Protein AF-A0AAJ0B0X6-F1 (afdb_monomer_lite)

Structure (mmCIF, N/CA/C/O backbone):
data_AF-A0AAJ0B0X6-F1
#
_entry.id   AF-A0AAJ0B0X6-F1
#
loop_
_atom_site.group_PDB
_atom_site.id
_atom_site.type_symbol
_atom_site.label_atom_id
_atom_site.label_alt_id
_atom_site.label_comp_id
_atom_site.label_asym_id
_atom_site.label_entity_id
_atom_site.label_seq_id
_atom_site.pdbx_PDB_ins_code
_atom_site.Cartn_x
_atom_site.Cartn_y
_atom_site.Cartn_z
_atom_site.occupancy
_atom_site.B_iso_or_equiv
_atom_site.auth_seq_id
_atom_site.auth_comp_id
_atom_site.auth_asym_id
_atom_site.auth_atom_id
_atom_site.pdbx_PDB_model_num
ATOM 1 N N . VAL A 1 1 ? -3.689 -2.335 -22.807 1.00 93.00 1 VAL A N 1
ATOM 2 C CA . VAL A 1 1 ? -4.087 -3.259 -21.703 1.00 93.00 1 VAL A CA 1
ATOM 3 C C . VAL A 1 1 ? -3.610 -2.682 -20.376 1.00 93.00 1 VAL A C 1
ATOM 5 O O . VAL A 1 1 ? -2.583 -2.017 -20.389 1.00 93.00 1 VAL A O 1
ATOM 8 N N . PHE A 1 2 ? -4.326 -2.894 -19.268 1.00 96.00 2 PHE A N 1
ATOM 9 C CA . PHE A 1 2 ? -3.869 -2.501 -17.926 1.00 96.00 2 PHE A CA 1
ATOM 10 C C . PHE A 1 2 ? -3.599 -3.742 -17.077 1.00 96.00 2 PHE A C 1
ATOM 12 O O . PHE A 1 2 ? -4.428 -4.650 -17.051 1.00 96.00 2 PHE A O 1
ATOM 19 N N . ILE A 1 3 ? -2.452 -3.772 -16.404 1.00 97.06 3 ILE A N 1
ATOM 20 C CA . ILE A 1 3 ? -2.044 -4.852 -15.503 1.00 97.06 3 ILE A CA 1
ATOM 21 C C . ILE A 1 3 ? -1.818 -4.246 -14.121 1.00 97.06 3 ILE A C 1
ATOM 23 O O . ILE A 1 3 ? -1.080 -3.271 -13.980 1.00 97.06 3 ILE A O 1
ATOM 27 N N . ILE A 1 4 ? -2.472 -4.820 -13.113 1.00 97.44 4 ILE A N 1
ATOM 28 C CA . ILE A 1 4 ? -2.339 -4.400 -11.718 1.00 97.44 4 ILE A CA 1
ATOM 29 C C . ILE A 1 4 ? -1.505 -5.447 -10.993 1.00 97.44 4 ILE A C 1
ATOM 31 O O . ILE A 1 4 ? -1.828 -6.634 -11.037 1.00 97.44 4 ILE A O 1
ATOM 35 N N . ILE A 1 5 ? -0.434 -5.001 -10.348 1.00 96.12 5 ILE A N 1
ATOM 36 C CA . ILE A 1 5 ? 0.425 -5.828 -9.507 1.00 96.12 5 ILE A CA 1
ATOM 37 C C . ILE A 1 5 ? 0.227 -5.345 -8.080 1.00 96.12 5 ILE A C 1
ATOM 39 O O . ILE A 1 5 ? 0.586 -4.214 -7.753 1.00 96.12 5 ILE A O 1
ATOM 43 N N . ASP A 1 6 ? -0.374 -6.197 -7.258 1.00 96.50 6 ASP A N 1
ATOM 44 C CA . ASP A 1 6 ? -0.588 -5.905 -5.847 1.00 96.50 6 ASP A CA 1
ATOM 45 C C . ASP A 1 6 ? 0.582 -6.413 -4.994 1.00 96.50 6 ASP A C 1
ATOM 47 O O . ASP A 1 6 ? 1.148 -7.467 -5.295 1.00 96.50 6 ASP A O 1
ATOM 51 N N . ALA A 1 7 ? 0.925 -5.666 -3.942 1.00 94.75 7 ALA A N 1
ATOM 52 C CA . ALA A 1 7 ? 1.900 -6.035 -2.914 1.00 94.75 7 ALA A CA 1
ATOM 53 C C . ALA A 1 7 ? 3.278 -6.466 -3.462 1.00 94.75 7 ALA A C 1
ATOM 55 O O . ALA A 1 7 ? 3.818 -7.512 -3.095 1.00 94.75 7 ALA A O 1
ATOM 56 N N . LEU A 1 8 ? 3.882 -5.656 -4.343 1.00 95.38 8 LEU A N 1
ATOM 57 C CA . LEU A 1 8 ? 5.193 -5.960 -4.935 1.00 95.38 8 LEU A CA 1
ATOM 58 C C . LEU A 1 8 ? 6.296 -6.162 -3.878 1.00 95.38 8 LEU A C 1
ATOM 60 O O . LEU A 1 8 ? 7.258 -6.893 -4.124 1.00 95.38 8 LEU A O 1
ATOM 64 N N . ASP A 1 9 ? 6.184 -5.534 -2.707 1.00 92.62 9 ASP A N 1
ATOM 65 C CA . ASP A 1 9 ? 7.132 -5.711 -1.610 1.00 92.62 9 ASP A CA 1
ATOM 66 C C . ASP A 1 9 ? 7.193 -7.138 -1.051 1.00 92.62 9 ASP A C 1
ATOM 68 O O . ASP A 1 9 ? 8.265 -7.531 -0.590 1.00 92.62 9 ASP A O 1
ATOM 72 N N . GLU A 1 10 ? 6.115 -7.920 -1.168 1.00 93.00 10 GLU A N 1
ATOM 73 C CA . GLU A 1 10 ? 6.051 -9.332 -0.753 1.00 93.00 10 GLU A CA 1
ATOM 74 C C . GLU A 1 10 ? 6.778 -10.268 -1.743 1.00 93.00 10 GLU A C 1
ATOM 76 O O . GLU A 1 10 ? 6.972 -11.457 -1.480 1.00 93.00 10 GLU A O 1
ATOM 81 N N . CYS A 1 11 ? 7.216 -9.747 -2.896 1.00 90.69 11 CYS A N 1
ATOM 82 C CA . CYS A 1 11 ? 8.086 -10.476 -3.810 1.00 90.69 11 CYS A CA 1
ATOM 83 C C . CYS A 1 11 ? 9.512 -10.526 -3.240 1.00 90.69 11 CYS A C 1
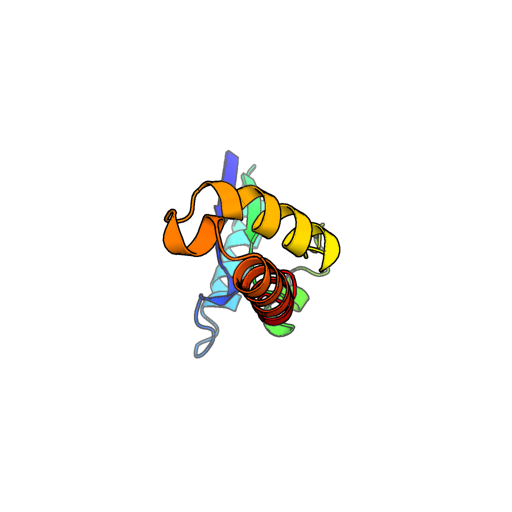ATOM 85 O O . CYS A 1 11 ? 10.179 -9.494 -3.114 1.00 90.69 11 CYS A O 1
ATOM 87 N N . ASP A 1 12 ? 9.977 -11.738 -2.921 1.00 84.62 12 ASP A N 1
ATOM 88 C CA . ASP A 1 12 ? 11.313 -11.970 -2.372 1.00 84.62 12 ASP A CA 1
ATOM 89 C C . ASP A 1 12 ? 12.411 -11.386 -3.280 1.00 84.62 12 ASP A C 1
ATOM 91 O O . ASP A 1 12 ? 12.346 -11.393 -4.512 1.00 84.62 12 ASP A O 1
ATOM 95 N N . ASP A 1 13 ? 13.460 -10.872 -2.650 1.00 85.06 13 ASP A N 1
ATOM 96 C CA . ASP A 1 13 ? 14.601 -10.264 -3.329 1.00 85.06 13 ASP A CA 1
ATOM 97 C C . ASP A 1 13 ? 15.927 -10.926 -2.934 1.00 85.06 13 ASP A C 1
ATOM 99 O O . ASP A 1 13 ? 16.984 -10.490 -3.393 1.00 85.06 13 ASP A O 1
ATOM 103 N N . SER A 1 14 ? 15.891 -12.020 -2.157 1.00 82.88 14 SER A N 1
ATOM 104 C CA . SER A 1 14 ? 17.075 -12.798 -1.755 1.00 82.88 14 SER A CA 1
ATOM 105 C C . SER A 1 14 ? 17.966 -13.182 -2.946 1.00 82.88 14 SER A C 1
ATOM 107 O O . SER A 1 14 ? 19.191 -13.132 -2.861 1.00 82.88 14 SER A O 1
ATOM 1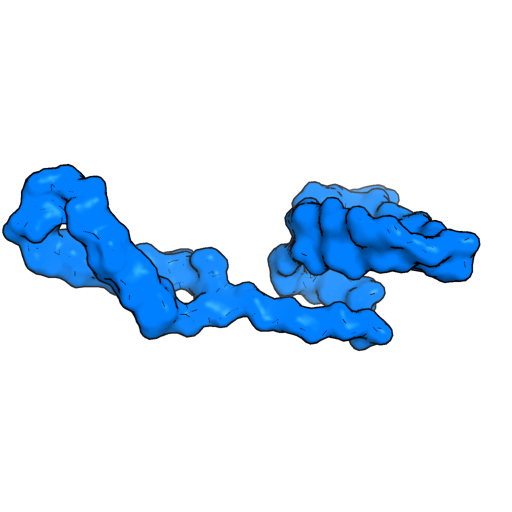09 N N . ASN A 1 15 ? 17.345 -13.471 -4.094 1.00 86.06 15 ASN A N 1
ATOM 110 C CA . ASN A 1 15 ? 18.002 -13.797 -5.360 1.00 86.06 15 ASN A CA 1
ATOM 111 C C . ASN A 1 15 ? 17.691 -12.784 -6.473 1.00 86.06 15 ASN A C 1
ATOM 113 O O . ASN A 1 15 ? 17.600 -13.152 -7.649 1.00 86.06 15 ASN A O 1
ATOM 117 N N . ARG A 1 16 ? 17.490 -11.507 -6.115 1.00 86.06 16 ARG A N 1
ATOM 118 C CA . ARG A 1 16 ? 17.110 -10.425 -7.045 1.00 86.06 16 ARG A CA 1
ATOM 119 C C . ARG A 1 16 ? 15.825 -10.718 -7.830 1.00 86.06 16 ARG A C 1
ATOM 121 O O . ARG A 1 16 ? 15.654 -10.218 -8.943 1.00 86.06 16 ARG A O 1
ATOM 128 N N . GLN A 1 17 ? 14.953 -11.592 -7.320 1.00 89.88 17 GLN A N 1
ATOM 129 C CA . GLN A 1 17 ? 13.787 -12.067 -8.067 1.00 89.88 17 GLN A CA 1
ATOM 130 C C . GLN A 1 17 ? 12.839 -10.912 -8.374 1.00 89.88 17 GLN A C 1
ATOM 132 O O . GLN A 1 17 ? 12.530 -10.705 -9.549 1.00 89.88 17 GLN A O 1
ATOM 137 N N . ARG A 1 18 ? 12.490 -10.108 -7.364 1.00 92.81 18 ARG A N 1
ATOM 138 C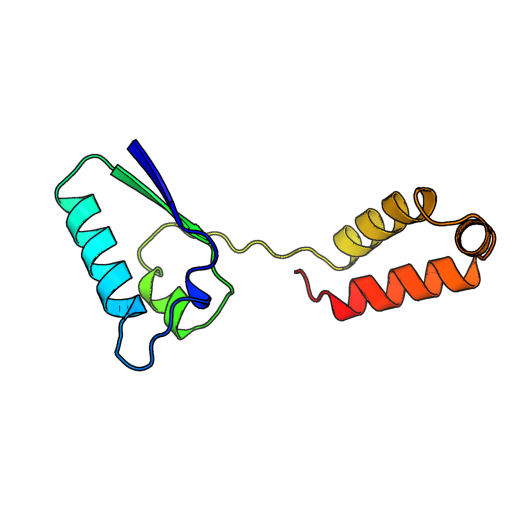 CA . ARG A 1 18 ? 11.717 -8.874 -7.539 1.00 92.81 18 ARG A CA 1
ATOM 139 C C . ARG A 1 18 ? 12.371 -7.913 -8.527 1.00 92.81 18 ARG A C 1
ATOM 141 O O . ARG A 1 18 ? 11.717 -7.458 -9.457 1.00 92.81 18 ARG A O 1
ATOM 148 N N . SER A 1 19 ? 13.672 -7.660 -8.385 1.00 91.44 19 SER A N 1
ATOM 149 C CA . SER A 1 19 ? 14.399 -6.745 -9.280 1.00 91.44 19 SER A CA 1
ATOM 150 C C . SER A 1 19 ? 14.358 -7.196 -10.752 1.00 91.44 19 SER A C 1
ATOM 152 O O . SER A 1 19 ? 14.171 -6.386 -11.658 1.00 91.44 19 SER A O 1
ATOM 154 N N . ARG A 1 20 ? 14.503 -8.504 -11.015 1.00 93.06 20 ARG A N 1
ATOM 155 C CA . ARG A 1 20 ? 14.348 -9.060 -12.370 1.00 93.06 20 ARG A CA 1
ATOM 156 C C . ARG A 1 20 ? 12.909 -8.945 -12.858 1.00 93.06 20 ARG A C 1
ATOM 158 O O . ARG A 1 20 ? 12.706 -8.587 -14.005 1.00 93.06 20 ARG A O 1
ATOM 165 N N . PHE A 1 21 ? 11.931 -9.224 -12.001 1.00 94.12 21 PHE A N 1
ATOM 166 C CA . PHE A 1 21 ? 10.520 -9.113 -12.358 1.00 94.12 21 PHE A CA 1
ATOM 167 C C . PHE A 1 21 ? 10.150 -7.684 -12.777 1.00 94.12 21 PHE A C 1
ATOM 169 O O . PHE A 1 21 ? 9.553 -7.499 -13.833 1.00 94.12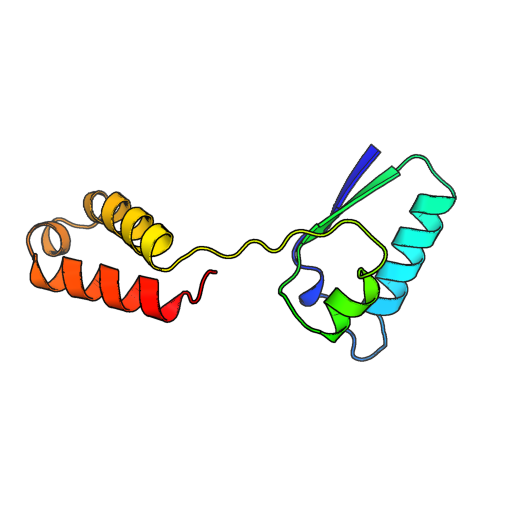 21 PHE A O 1
ATOM 176 N N . VAL A 1 22 ? 10.583 -6.674 -12.014 1.00 94.19 22 VAL A N 1
ATOM 177 C CA . VAL A 1 22 ? 10.395 -5.257 -12.369 1.00 94.19 22 VAL A CA 1
ATOM 178 C C . VAL A 1 22 ? 11.067 -4.933 -13.701 1.00 94.19 22 VAL A C 1
ATOM 180 O O . VAL A 1 22 ? 10.465 -4.270 -14.541 1.00 94.19 22 VAL A O 1
ATOM 183 N N . LYS A 1 23 ? 12.285 -5.432 -13.937 1.00 93.81 23 LYS A N 1
ATOM 184 C CA . LYS A 1 23 ? 12.970 -5.241 -15.219 1.00 93.81 23 LYS A CA 1
ATOM 185 C C . LYS A 1 23 ? 12.165 -5.818 -16.391 1.00 93.81 23 LYS A C 1
ATOM 187 O O . LYS A 1 23 ? 11.893 -5.091 -17.337 1.00 93.81 23 LYS A O 1
ATOM 192 N N . GLU A 1 24 ? 11.752 -7.083 -16.313 1.00 95.19 24 GLU A N 1
ATOM 193 C CA . GLU A 1 24 ? 10.966 -7.735 -17.373 1.00 95.19 24 GLU A CA 1
ATOM 194 C C . GLU A 1 24 ? 9.626 -7.021 -17.608 1.00 95.19 24 GLU A C 1
ATOM 196 O O . GLU A 1 24 ? 9.198 -6.851 -18.746 1.00 95.19 24 GLU A O 1
ATOM 201 N N . MET A 1 25 ? 8.981 -6.543 -16.539 1.00 95.31 25 MET A N 1
ATOM 202 C CA . MET A 1 25 ? 7.761 -5.738 -16.620 1.00 95.31 25 MET A CA 1
ATOM 203 C C . MET A 1 25 ? 7.982 -4.452 -17.433 1.00 95.31 25 MET A C 1
ATOM 205 O O . MET A 1 25 ? 7.189 -4.140 -18.322 1.00 95.31 25 MET A O 1
ATOM 209 N N . LEU A 1 26 ? 9.060 -3.715 -17.149 1.00 93.75 26 LEU A N 1
ATOM 210 C CA . LEU A 1 26 ? 9.396 -2.468 -17.842 1.00 93.75 26 LEU A CA 1
ATOM 211 C C . LEU A 1 26 ? 9.839 -2.707 -19.291 1.00 93.75 26 LEU A C 1
ATOM 213 O O . LEU A 1 26 ? 9.423 -1.967 -20.182 1.00 93.75 26 LEU A O 1
ATOM 217 N N . ASP A 1 27 ? 10.629 -3.752 -19.539 1.00 95.38 27 ASP A N 1
ATOM 218 C CA . ASP A 1 27 ? 11.044 -4.149 -20.889 1.00 95.38 27 ASP A CA 1
ATOM 219 C C . ASP A 1 27 ? 9.811 -4.525 -21.734 1.00 95.38 27 ASP A C 1
ATOM 221 O O . ASP A 1 27 ? 9.680 -4.106 -22.888 1.00 95.38 27 ASP A O 1
ATOM 225 N N . TYR A 1 28 ? 8.846 -5.233 -21.139 1.00 95.81 28 TYR A N 1
ATOM 226 C CA . TYR A 1 28 ? 7.575 -5.553 -21.783 1.00 95.81 28 TYR A CA 1
ATOM 227 C C . TYR A 1 28 ? 6.716 -4.306 -22.040 1.00 95.81 28 TYR A C 1
ATOM 229 O O . TYR A 1 28 ? 6.130 -4.182 -23.115 1.00 95.81 28 TYR A O 1
ATOM 237 N N . GLN A 1 29 ? 6.682 -3.348 -21.105 1.00 94.69 29 GLN A N 1
ATOM 238 C CA . GLN A 1 29 ? 6.012 -2.058 -21.310 1.00 94.69 29 GLN A CA 1
ATOM 239 C C . GLN A 1 29 ? 6.610 -1.267 -22.480 1.00 94.69 29 GLN A C 1
ATOM 241 O O . GLN A 1 29 ? 5.885 -0.600 -23.210 1.00 94.69 29 GLN A O 1
ATOM 246 N N . ALA A 1 30 ? 7.929 -1.324 -22.665 1.00 93.38 30 ALA A N 1
ATOM 247 C CA . ALA A 1 30 ? 8.601 -0.623 -23.755 1.00 93.38 30 ALA A CA 1
ATOM 248 C C . ALA A 1 30 ? 8.337 -1.270 -25.125 1.00 93.38 30 ALA A C 1
ATOM 250 O O . ALA A 1 30 ? 8.322 -0.580 -26.143 1.00 93.38 30 ALA A O 1
ATOM 251 N N . ALA A 1 31 ? 8.137 -2.590 -25.155 1.00 96.38 31 ALA A N 1
ATOM 252 C CA . ALA A 1 31 ? 7.908 -3.350 -26.380 1.00 96.38 31 ALA A CA 1
ATOM 253 C C . ALA A 1 31 ? 6.427 -3.436 -26.793 1.00 96.38 31 ALA A C 1
ATOM 255 O O . ALA A 1 31 ? 6.135 -3.741 -27.949 1.00 96.38 31 ALA A O 1
ATOM 256 N N . CYS A 1 32 ? 5.489 -3.231 -25.865 1.00 94.69 32 CYS A N 1
ATOM 257 C CA . CYS A 1 32 ? 4.057 -3.460 -26.068 1.00 94.69 32 CYS A CA 1
ATOM 258 C C . CYS A 1 32 ? 3.209 -2.316 -25.496 1.00 94.69 32 CYS A C 1
ATOM 260 O O . CYS A 1 32 ? 3.558 -1.714 -24.489 1.00 94.69 32 CYS A O 1
ATOM 262 N N . GLU A 1 33 ? 2.026 -2.069 -26.068 1.00 93.44 33 GLU A N 1
ATOM 263 C CA . GLU A 1 33 ? 1.076 -1.060 -25.565 1.00 93.44 33 GLU A CA 1
ATOM 264 C C . GLU A 1 33 ? 0.317 -1.539 -24.306 1.00 93.44 33 GLU A C 1
ATOM 266 O O . GLU A 1 33 ? -0.895 -1.817 -24.299 1.00 93.44 33 GLU A O 1
ATOM 271 N N . VAL A 1 34 ? 1.052 -1.655 -23.200 1.00 96.19 34 VAL A N 1
ATOM 272 C CA . VAL A 1 34 ? 0.532 -2.015 -21.879 1.00 96.19 34 VAL A CA 1
ATOM 273 C C . VAL A 1 34 ? 0.840 -0.934 -20.848 1.00 96.19 34 VAL A C 1
ATOM 275 O O . VAL A 1 34 ? 1.824 -0.213 -20.951 1.00 96.19 34 VAL A O 1
ATOM 278 N N . ASN A 1 35 ? -0.017 -0.822 -19.839 1.00 95.06 35 ASN A N 1
ATOM 279 C CA . ASN A 1 35 ? 0.158 0.085 -18.713 1.00 95.06 35 ASN A CA 1
ATOM 280 C C . ASN A 1 35 ? 0.144 -0.719 -17.415 1.00 95.06 35 ASN A C 1
ATOM 282 O O . ASN A 1 35 ? -0.702 -1.601 -17.242 1.00 95.06 35 ASN A O 1
ATOM 286 N N . PHE A 1 36 ? 1.047 -0.380 -16.500 1.00 96.81 36 PHE A N 1
ATOM 287 C CA . PHE A 1 36 ? 1.161 -1.025 -15.198 1.00 96.81 36 PHE A CA 1
ATOM 288 C C . PHE A 1 36 ? 0.714 -0.087 -14.079 1.00 96.81 36 PHE A C 1
ATOM 290 O O . PHE A 1 36 ? 1.051 1.096 -14.079 1.00 96.81 36 PHE A O 1
ATOM 297 N N . LEU A 1 37 ? -0.024 -0.637 -13.117 1.00 96.94 37 LEU A N 1
ATOM 298 C CA . LEU A 1 37 ? -0.248 -0.038 -11.805 1.00 96.94 37 LEU A CA 1
ATOM 299 C C . LEU A 1 37 ? 0.305 -1.005 -10.761 1.00 96.94 37 LEU A C 1
ATOM 301 O O . LEU A 1 37 ? -0.098 -2.165 -10.722 1.00 96.94 37 LEU A O 1
ATOM 305 N N . VAL A 1 38 ? 1.227 -0.529 -9.935 1.00 96.44 38 VAL A N 1
ATOM 306 C CA . VAL A 1 38 ? 1.917 -1.347 -8.937 1.00 96.44 38 VAL A CA 1
ATOM 307 C C . VAL A 1 38 ? 1.640 -0.773 -7.555 1.00 96.44 38 VAL A C 1
ATOM 309 O O . VAL A 1 38 ? 1.786 0.433 -7.358 1.00 96.44 38 VAL A O 1
ATOM 312 N N . THR A 1 39 ? 1.257 -1.622 -6.604 1.00 96.38 39 THR A N 1
ATOM 313 C CA . THR A 1 39 ? 1.153 -1.261 -5.184 1.00 96.38 39 THR A CA 1
ATOM 314 C C . THR A 1 39 ? 2.287 -1.920 -4.399 1.00 96.38 39 THR A C 1
ATOM 316 O O . THR A 1 39 ? 2.791 -2.987 -4.760 1.00 96.38 39 THR A O 1
ATOM 319 N N . SER A 1 40 ? 2.738 -1.251 -3.341 1.00 95.06 40 SER A N 1
ATOM 320 C CA . SER A 1 40 ? 3.795 -1.733 -2.454 1.00 95.06 40 SER A CA 1
ATOM 321 C C . SER A 1 40 ? 3.773 -0.939 -1.154 1.00 95.06 40 SER A C 1
ATOM 323 O O . SER A 1 40 ? 3.425 0.244 -1.161 1.00 95.06 40 SER A O 1
ATOM 325 N N . ARG A 1 41 ? 4.250 -1.532 -0.055 1.00 92.62 41 ARG A N 1
ATOM 326 C CA . ARG A 1 41 ? 4.702 -0.749 1.108 1.00 92.62 41 ARG A CA 1
ATOM 327 C C . ARG A 1 41 ? 5.861 0.188 0.731 1.00 92.62 41 ARG A C 1
ATOM 329 O O . ARG A 1 41 ? 6.603 -0.120 -0.211 1.00 92.62 41 ARG A O 1
ATOM 336 N N . PRO A 1 42 ? 6.080 1.294 1.472 1.00 89.69 42 PRO A N 1
ATOM 337 C CA . PRO A 1 42 ? 7.135 2.272 1.190 1.00 89.69 42 PRO A CA 1
ATOM 338 C C . PRO A 1 42 ? 8.525 1.767 1.628 1.00 89.69 42 PRO A C 1
ATOM 340 O O . PRO A 1 42 ? 9.185 2.341 2.490 1.00 89.69 42 PRO A O 1
ATOM 343 N N . ILE A 1 43 ? 8.982 0.656 1.047 1.00 90.44 43 ILE A N 1
ATOM 344 C CA . ILE A 1 43 ? 10.307 0.087 1.308 1.00 90.44 43 ILE A CA 1
ATOM 345 C C . ILE A 1 43 ? 11.324 0.765 0.380 1.00 90.44 43 ILE A C 1
ATOM 347 O O . ILE A 1 43 ? 11.153 0.665 -0.837 1.00 90.44 43 ILE A O 1
ATOM 351 N N . PRO A 1 44 ? 12.419 1.361 0.898 1.00 89.81 44 PRO A N 1
ATOM 352 C CA . PRO A 1 44 ? 13.392 2.100 0.086 1.00 89.81 44 PRO A CA 1
ATOM 353 C C . PRO A 1 44 ? 13.918 1.333 -1.137 1.00 89.81 44 PRO A C 1
ATOM 355 O O . PRO A 1 44 ? 14.034 1.886 -2.226 1.00 89.81 44 PRO A O 1
ATOM 358 N N . ASN A 1 45 ? 14.181 0.030 -0.988 1.00 86.44 45 ASN A N 1
ATOM 359 C CA . ASN A 1 45 ? 14.674 -0.811 -2.085 1.00 86.44 45 ASN A CA 1
ATOM 360 C C . ASN A 1 45 ? 13.639 -1.039 -3.199 1.00 86.44 45 ASN A C 1
ATOM 362 O O . ASN A 1 45 ? 14.018 -1.350 -4.328 1.00 86.44 45 ASN A O 1
ATOM 366 N N . VAL A 1 46 ? 12.345 -0.931 -2.887 1.00 89.25 46 VAL A N 1
ATOM 367 C CA . VAL A 1 46 ? 11.270 -1.009 -3.883 1.00 89.25 46 VAL A CA 1
ATOM 368 C C . VAL A 1 46 ? 11.058 0.365 -4.501 1.00 89.25 46 VAL A C 1
ATOM 370 O O . VAL A 1 46 ? 11.130 0.490 -5.718 1.00 89.25 46 VAL A O 1
ATOM 373 N N . THR A 1 47 ? 10.870 1.404 -3.683 1.00 90.44 47 THR A N 1
ATOM 374 C CA . THR A 1 47 ? 10.560 2.760 -4.161 1.00 90.44 47 THR A CA 1
ATOM 375 C C . THR A 1 47 ? 11.657 3.331 -5.062 1.00 90.44 47 THR A C 1
ATOM 377 O O . THR A 1 47 ? 11.333 3.933 -6.085 1.00 90.44 47 THR A O 1
ATOM 380 N N . ALA A 1 48 ? 12.934 3.045 -4.778 1.00 91.00 48 ALA A N 1
ATOM 381 C CA . ALA A 1 48 ? 14.071 3.457 -5.608 1.00 91.00 48 ALA A CA 1
ATOM 382 C C . ALA A 1 48 ? 13.987 2.959 -7.067 1.00 91.00 48 ALA A C 1
ATOM 384 O O . ALA A 1 48 ? 14.508 3.596 -7.980 1.00 91.00 48 ALA A O 1
ATOM 385 N N . GLN A 1 49 ? 13.312 1.830 -7.320 1.00 89.75 49 GLN A N 1
ATOM 386 C CA . GLN A 1 49 ? 13.140 1.288 -8.676 1.00 89.75 49 GLN A CA 1
ATOM 387 C C . GLN A 1 49 ? 12.100 2.069 -9.493 1.00 89.75 49 GLN A C 1
ATOM 389 O O . GLN A 1 49 ? 12.097 1.982 -10.722 1.00 89.75 49 GLN A O 1
ATOM 394 N N . PHE A 1 50 ? 11.244 2.852 -8.827 1.00 92.00 50 PHE A N 1
ATOM 395 C CA . PHE A 1 50 ? 10.117 3.555 -9.436 1.00 92.00 50 PHE A CA 1
ATOM 396 C C . PHE A 1 50 ? 10.247 5.084 -9.432 1.00 92.00 50 PHE A C 1
ATOM 398 O O . PHE A 1 50 ? 9.364 5.753 -9.956 1.00 92.00 50 PHE A O 1
ATOM 405 N N . GLU A 1 51 ? 11.350 5.659 -8.936 1.00 90.88 51 GLU A N 1
ATOM 406 C CA . GLU A 1 51 ? 11.545 7.122 -8.829 1.00 90.88 51 GLU A CA 1
ATOM 407 C C . GLU A 1 51 ? 11.361 7.886 -10.150 1.00 90.88 51 GLU A C 1
ATOM 409 O O . GLU A 1 51 ? 11.012 9.065 -10.157 1.00 90.88 51 GLU A O 1
ATOM 414 N N . ARG A 1 52 ? 11.600 7.220 -11.285 1.00 92.12 52 ARG A N 1
ATOM 415 C CA . ARG A 1 52 ? 11.461 7.802 -12.629 1.00 92.12 52 ARG A CA 1
ATOM 416 C C . ARG A 1 52 ? 10.030 7.767 -13.172 1.00 92.12 52 ARG A C 1
ATOM 418 O O . ARG A 1 52 ? 9.789 8.318 -14.245 1.00 92.12 52 ARG A O 1
ATOM 425 N N . PHE A 1 53 ? 9.111 7.102 -12.480 1.00 93.12 53 PHE A N 1
ATOM 426 C CA . PHE A 1 53 ? 7.722 6.927 -12.886 1.00 93.12 53 PHE A CA 1
ATOM 427 C C . PHE A 1 53 ? 6.791 7.745 -11.985 1.00 93.12 53 PHE A C 1
ATOM 429 O O . PHE A 1 53 ? 7.155 8.073 -10.856 1.00 93.12 53 PHE A O 1
ATOM 436 N N . PRO A 1 54 ? 5.577 8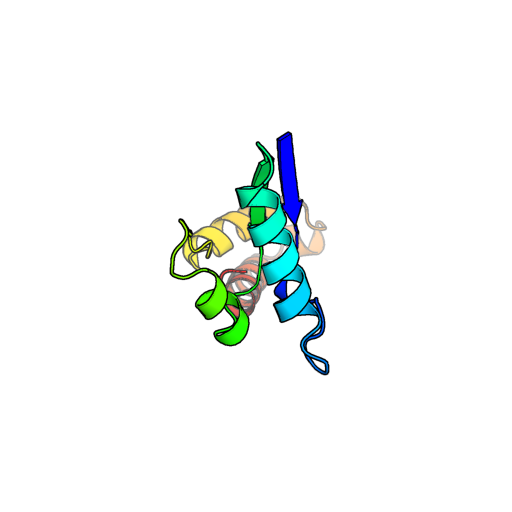.082 -12.452 1.00 94.56 54 PRO A N 1
ATOM 437 C CA . PRO A 1 54 ? 4.571 8.683 -11.590 1.00 94.56 54 PRO A CA 1
ATOM 438 C C . PRO A 1 54 ? 4.252 7.753 -10.417 1.00 94.56 54 PRO A C 1
ATOM 440 O O . PRO A 1 54 ? 3.902 6.591 -10.621 1.00 94.56 54 PRO A O 1
ATOM 443 N N . TRP A 1 55 ? 4.339 8.277 -9.200 1.00 94.00 55 TRP A N 1
ATOM 444 C CA . TRP A 1 55 ? 3.962 7.568 -7.984 1.00 94.00 55 TRP A CA 1
ATOM 445 C C . TRP A 1 55 ? 3.162 8.491 -7.070 1.00 94.00 55 TRP A C 1
ATOM 447 O O . TRP A 1 55 ? 3.245 9.718 -7.160 1.00 94.00 55 TRP A O 1
ATOM 457 N N . VAL A 1 56 ? 2.353 7.884 -6.208 1.00 94.56 56 VAL A N 1
ATOM 458 C CA . VAL A 1 56 ? 1.560 8.582 -5.200 1.00 94.56 56 VAL A CA 1
ATOM 459 C C . VAL A 1 56 ? 1.659 7.812 -3.894 1.00 94.56 56 VAL A C 1
ATOM 461 O O . VAL A 1 56 ? 1.482 6.595 -3.870 1.00 94.56 56 VAL A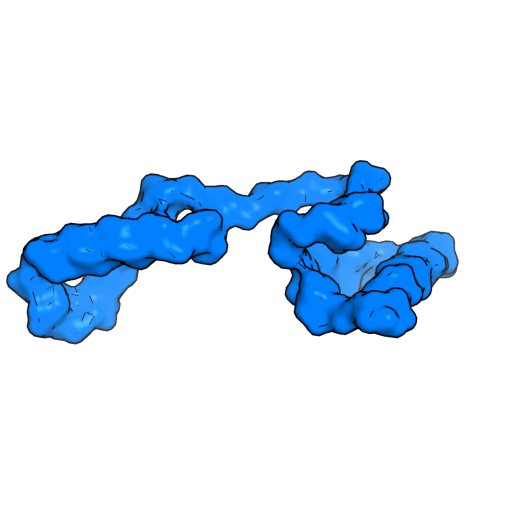 O 1
ATOM 464 N N . GLU A 1 57 ? 1.973 8.519 -2.813 1.00 92.88 57 GLU A N 1
ATOM 465 C CA . GLU A 1 57 ? 1.877 7.956 -1.472 1.00 92.88 57 GLU A CA 1
ATOM 466 C C . GLU A 1 57 ? 0.409 7.894 -1.053 1.00 92.88 57 GLU A C 1
ATOM 468 O O . GLU A 1 57 ? -0.325 8.878 -1.168 1.00 92.88 57 GLU A O 1
ATOM 473 N N . VAL A 1 58 ? -0.014 6.736 -0.553 1.00 92.38 58 VAL A N 1
ATOM 474 C CA . VAL A 1 58 ? -1.346 6.541 0.018 1.00 92.38 58 VAL A CA 1
ATOM 475 C C . VAL A 1 58 ? -1.163 6.237 1.495 1.00 92.38 58 VAL A C 1
ATOM 477 O O . VAL A 1 58 ? -0.751 5.140 1.857 1.00 92.38 58 VAL A O 1
ATOM 480 N N . CYS A 1 59 ? -1.441 7.229 2.334 1.00 93.31 59 CYS A N 1
ATOM 481 C CA . CYS A 1 59 ? -1.320 7.130 3.782 1.00 93.31 59 CYS A CA 1
ATOM 482 C C . CYS A 1 59 ? -2.487 7.879 4.433 1.00 93.31 59 CYS A C 1
ATOM 484 O O . CYS A 1 59 ? -2.754 9.039 4.102 1.00 93.31 59 CYS A O 1
ATOM 486 N N . ALA A 1 60 ? -3.212 7.208 5.329 1.00 94.94 60 ALA A N 1
ATOM 487 C CA . ALA A 1 60 ? -4.332 7.811 6.041 1.00 94.94 60 ALA A CA 1
ATOM 488 C C . ALA A 1 60 ? -3.840 8.687 7.200 1.00 94.94 60 ALA A C 1
ATOM 490 O O . ALA A 1 60 ? -2.992 8.281 7.995 1.00 94.94 60 ALA A O 1
ATOM 491 N N . GLN A 1 61 ? -4.424 9.875 7.369 1.00 94.94 61 GLN A N 1
ATOM 492 C CA . GLN A 1 61 ? -4.161 10.651 8.575 1.00 94.94 61 GLN A CA 1
ATOM 493 C C . GLN A 1 61 ? -4.843 9.997 9.777 1.00 94.94 61 GLN A C 1
ATOM 495 O O . GLN A 1 61 ? -5.903 9.377 9.670 1.00 94.94 61 GLN A O 1
ATOM 500 N N . ARG A 1 62 ? -4.290 10.217 10.974 1.00 94.06 62 ARG A N 1
ATOM 501 C CA . ARG A 1 62 ? -4.896 9.727 12.221 1.00 94.06 62 ARG A CA 1
ATOM 502 C C . ARG A 1 62 ? -6.361 10.157 12.375 1.00 94.06 62 ARG A C 1
ATOM 504 O O . ARG A 1 62 ? -7.166 9.397 12.898 1.00 94.06 62 ARG A O 1
ATOM 511 N N . SER A 1 63 ? -6.715 11.353 11.912 1.00 94.56 63 SER A N 1
ATOM 512 C CA . SER A 1 63 ? -8.091 11.863 11.904 1.00 94.56 63 SER A CA 1
ATOM 513 C C . SER A 1 63 ? -9.011 11.081 10.957 1.00 94.56 63 SER A C 1
ATOM 515 O O . SER A 1 63 ? -10.176 10.864 11.287 1.00 94.56 63 SER A O 1
ATOM 517 N N . ASP A 1 64 ? -8.506 10.633 9.808 1.00 96.12 64 ASP A N 1
ATOM 518 C CA . ASP A 1 64 ? -9.256 9.808 8.857 1.00 96.12 64 ASP A CA 1
ATOM 519 C C . ASP A 1 64 ? -9.503 8.414 9.434 1.00 96.12 64 ASP A C 1
ATOM 521 O O . ASP A 1 64 ? -10.634 7.924 9.406 1.00 96.12 64 ASP A O 1
ATOM 525 N N . LEU A 1 65 ? -8.479 7.826 10.060 1.00 95.44 65 LEU A N 1
ATOM 526 C CA . LEU A 1 65 ? -8.585 6.556 10.779 1.00 95.44 65 LEU A CA 1
ATOM 527 C C . LEU A 1 65 ? -9.592 6.642 11.932 1.00 95.44 65 LEU A C 1
ATOM 529 O O . LEU A 1 65 ? -10.452 5.774 12.061 1.00 95.44 65 LEU A O 1
ATOM 533 N N . GLN A 1 66 ? -9.561 7.720 12.721 1.00 94.94 66 GLN A N 1
ATOM 534 C CA . GLN A 1 66 ? -10.525 7.937 13.803 1.00 94.94 66 GLN A CA 1
ATOM 535 C C . GLN A 1 66 ? -11.962 8.001 13.284 1.00 94.94 66 GLN A C 1
ATOM 537 O O . GLN A 1 66 ? -12.829 7.318 13.828 1.00 94.94 66 GLN A O 1
ATOM 542 N N . LYS A 1 67 ? -12.210 8.771 12.214 1.00 95.19 67 LYS A N 1
ATOM 543 C CA . LYS A 1 67 ? -13.533 8.857 11.575 1.00 95.19 67 LYS A CA 1
ATOM 544 C C . LYS A 1 67 ? -13.987 7.500 11.045 1.00 95.19 67 LYS A C 1
ATOM 546 O O . LYS A 1 67 ? -15.148 7.131 11.221 1.00 95.19 67 LYS A O 1
ATOM 551 N N . TYR A 1 68 ? -13.084 6.756 10.407 1.00 95.12 68 TYR A N 1
ATOM 552 C CA . TYR A 1 68 ? -13.380 5.424 9.892 1.00 95.12 68 TYR A CA 1
ATOM 553 C C . TYR A 1 68 ? -13.752 4.460 11.022 1.00 95.12 68 TYR A C 1
ATOM 555 O O . TYR A 1 68 ? -14.805 3.826 10.969 1.00 95.12 68 TYR A O 1
ATOM 563 N N . VAL A 1 69 ? -12.927 4.384 12.070 1.00 94.44 69 VAL A N 1
ATOM 564 C CA . VAL A 1 69 ? -13.163 3.510 13.224 1.00 94.44 69 VAL A CA 1
ATOM 565 C C . VAL A 1 69 ? -14.471 3.877 13.919 1.00 94.44 69 VAL A C 1
ATOM 567 O O . VAL A 1 69 ? -15.282 2.993 14.184 1.00 94.44 69 VAL A O 1
ATOM 570 N N . GLU A 1 70 ? -14.731 5.165 14.141 1.00 93.31 70 GLU A N 1
ATOM 571 C CA . GLU A 1 70 ? -15.972 5.647 14.751 1.00 93.31 70 GLU A CA 1
ATOM 572 C C . GLU A 1 70 ? -17.210 5.245 13.937 1.00 93.31 70 GLU A C 1
ATOM 574 O O . GLU A 1 70 ? -18.180 4.722 14.493 1.00 93.31 70 GLU A O 1
ATOM 579 N N . ALA A 1 71 ? -17.151 5.367 12.608 1.00 93.81 71 ALA A N 1
ATOM 580 C CA . ALA A 1 71 ? -18.227 4.925 11.724 1.00 93.81 71 ALA A CA 1
ATOM 581 C C . ALA A 1 71 ? -18.481 3.407 11.786 1.00 93.81 71 ALA A C 1
ATOM 583 O O . ALA A 1 71 ? -19.600 2.977 11.496 1.00 93.81 71 ALA A O 1
ATOM 584 N N . ARG A 1 72 ? -17.478 2.603 12.173 1.00 94.06 72 ARG A N 1
ATOM 585 C CA . ARG A 1 72 ? -17.572 1.141 12.341 1.00 94.06 72 ARG A CA 1
ATOM 586 C C . ARG A 1 72 ? -18.026 0.702 13.730 1.00 94.06 72 ARG A C 1
ATOM 588 O O . ARG A 1 72 ? -18.499 -0.424 13.870 1.00 94.06 72 ARG A O 1
ATOM 595 N N . LEU A 1 73 ? -17.965 1.563 14.750 1.00 91.31 73 LEU A N 1
ATOM 596 C CA . LEU A 1 73 ? -18.400 1.209 16.112 1.00 91.31 73 LEU A CA 1
ATOM 597 C C . LEU A 1 73 ? -19.871 0.767 16.159 1.00 91.31 73 LEU A C 1
ATOM 599 O O . LEU A 1 73 ? -20.232 -0.130 16.921 1.00 91.31 73 LEU A O 1
ATOM 603 N N . LYS A 1 74 ? -20.719 1.338 15.295 1.00 87.44 74 LYS A N 1
ATOM 604 C CA . LYS A 1 74 ? -22.141 0.971 15.175 1.00 87.44 74 LYS A CA 1
ATOM 605 C C . LYS A 1 74 ? -22.371 -0.483 14.735 1.00 87.44 74 LYS A C 1
ATOM 607 O O . LYS A 1 74 ? -23.432 -1.036 15.036 1.00 87.44 74 LYS A O 1
ATOM 612 N N . ASP A 1 75 ? -21.392 -1.096 14.070 1.00 91.19 75 ASP A N 1
ATOM 613 C CA . ASP A 1 75 ? -21.465 -2.467 13.555 1.00 91.19 75 ASP A CA 1
ATOM 614 C C . ASP A 1 75 ? -21.046 -3.500 14.625 1.00 91.19 75 ASP A C 1
ATOM 616 O O . ASP A 1 75 ? -21.207 -4.707 14.438 1.00 91.19 75 ASP A O 1
ATOM 620 N N . LEU A 1 76 ? -20.531 -3.045 15.775 1.00 89.81 76 LEU A N 1
ATOM 621 C CA . LEU A 1 76 ? -20.062 -3.911 16.856 1.00 89.81 76 LEU A CA 1
ATOM 622 C C . LEU A 1 76 ? -21.207 -4.459 17.721 1.00 89.81 76 LEU A C 1
ATOM 624 O O . LEU A 1 76 ? -22.357 -4.012 17.689 1.00 89.81 76 LEU A O 1
ATOM 628 N N . ARG A 1 77 ? -20.878 -5.458 18.546 1.00 91.69 77 ARG A N 1
ATOM 629 C CA . ARG A 1 77 ? -21.826 -6.094 19.473 1.00 91.69 77 ARG A CA 1
ATOM 630 C C . ARG A 1 77 ? -22.404 -5.071 20.472 1.00 91.69 77 ARG A C 1
ATOM 632 O O . ARG A 1 77 ? -21.681 -4.165 20.884 1.00 91.69 77 ARG A O 1
ATOM 639 N N . PRO A 1 78 ? -23.655 -5.244 20.953 1.00 89.12 78 PRO A N 1
ATOM 640 C CA . PRO A 1 78 ? -24.290 -4.329 21.912 1.00 89.12 78 PRO A CA 1
ATOM 641 C C . PRO A 1 78 ? -23.457 -4.023 23.165 1.00 89.12 78 PRO A C 1
ATOM 643 O O . PRO A 1 78 ? -23.446 -2.887 23.624 1.00 89.12 78 PRO A O 1
ATOM 646 N N . VAL A 1 79 ? -22.722 -5.016 23.680 1.00 88.81 79 VAL A N 1
ATOM 647 C CA . VAL A 1 79 ? -21.828 -4.863 24.845 1.00 88.81 79 VAL A CA 1
ATOM 648 C C . VAL A 1 79 ? -20.761 -3.791 24.608 1.00 88.81 79 VAL A C 1
ATOM 650 O O . VAL A 1 79 ? -20.399 -3.072 25.531 1.00 88.81 79 VAL A O 1
ATOM 653 N N . VAL A 1 80 ? -20.287 -3.667 23.366 1.00 88.00 80 VAL A N 1
ATOM 654 C CA . VAL A 1 80 ? -19.325 -2.636 22.974 1.00 88.00 80 VAL A CA 1
ATOM 655 C C . VAL A 1 80 ? -20.037 -1.311 22.729 1.00 88.00 80 VAL A C 1
ATOM 657 O O . VAL A 1 80 ? -19.627 -0.304 23.289 1.00 88.00 80 VAL A O 1
ATOM 660 N N . ARG A 1 81 ? -21.152 -1.333 21.983 1.00 85.81 81 ARG A N 1
ATOM 661 C CA . ARG A 1 81 ? -21.924 -0.131 21.611 1.00 85.81 81 ARG A CA 1
ATOM 662 C C . ARG A 1 81 ? -22.420 0.698 22.795 1.00 85.81 81 ARG A C 1
ATOM 664 O O . ARG A 1 81 ? -22.548 1.911 22.684 1.00 85.81 81 ARG A O 1
ATOM 671 N N . ASN A 1 82 ? -22.717 0.040 23.913 1.00 88.75 82 ASN A N 1
ATOM 672 C CA . ASN A 1 82 ? -23.227 0.691 25.119 1.00 88.75 82 ASN A CA 1
ATOM 673 C C . ASN A 1 82 ? -22.109 1.170 26.063 1.00 88.75 82 ASN A C 1
ATOM 675 O O . ASN A 1 82 ? -22.408 1.689 27.138 1.00 88.75 82 ASN A O 1
ATOM 679 N N . ASN A 1 83 ? -20.836 0.985 25.699 1.00 93.19 83 ASN A N 1
ATOM 680 C CA . ASN A 1 83 ? -19.693 1.335 26.533 1.00 93.19 83 ASN A CA 1
ATOM 681 C C . ASN A 1 83 ? -18.858 2.452 25.886 1.00 93.19 83 ASN A C 1
ATOM 683 O O . ASN A 1 83 ? -17.996 2.213 25.043 1.00 93.19 83 ASN A O 1
ATOM 687 N N . ILE A 1 84 ? -19.092 3.685 26.344 1.00 90.31 84 ILE A N 1
ATOM 688 C CA . ILE A 1 84 ? -18.408 4.893 25.855 1.00 90.31 84 ILE A CA 1
ATOM 689 C C . ILE A 1 84 ? -16.894 4.836 26.112 1.00 90.31 84 ILE A C 1
ATOM 691 O O . ILE A 1 84 ? -16.116 5.284 25.275 1.00 90.31 84 ILE A O 1
ATOM 695 N N . GLN A 1 85 ? -16.456 4.259 27.236 1.00 94.31 85 GLN A N 1
ATOM 696 C CA . GLN A 1 85 ? -15.023 4.123 27.521 1.00 94.31 85 GLN A CA 1
ATOM 697 C C . GLN A 1 85 ? -14.352 3.190 26.509 1.00 94.31 85 GLN A C 1
ATOM 699 O O . GLN A 1 85 ? -13.284 3.504 25.990 1.00 94.31 85 GLN A O 1
ATOM 704 N N . LEU A 1 86 ? -15.022 2.089 26.159 1.00 94.12 86 LEU A N 1
ATOM 705 C CA . LEU A 1 86 ? -14.520 1.142 25.169 1.00 94.12 86 LEU A CA 1
ATOM 706 C C . LEU A 1 86 ? -14.514 1.735 23.751 1.00 94.12 86 LEU A C 1
ATOM 708 O O . LEU A 1 86 ? -13.637 1.410 22.958 1.00 94.12 86 LEU A O 1
ATOM 712 N N . HIS A 1 87 ? -15.441 2.640 23.426 1.00 93.88 87 HIS A N 1
ATOM 713 C CA . HIS A 1 87 ? -15.402 3.383 22.160 1.00 93.88 87 HIS A CA 1
ATOM 714 C C . HIS A 1 87 ? -14.133 4.228 22.039 1.00 93.88 87 HIS A C 1
ATOM 716 O O . HIS A 1 87 ? -13.458 4.185 21.009 1.00 93.88 87 HIS A O 1
ATOM 722 N N . GLU A 1 88 ? -13.802 4.972 23.095 1.00 93.88 88 GLU A N 1
ATOM 723 C CA . GLU A 1 88 ? -12.604 5.809 23.130 1.00 93.88 88 GLU A CA 1
ATOM 724 C C . GLU A 1 88 ? -11.318 4.984 23.070 1.00 93.88 88 GLU A C 1
ATOM 726 O O . GLU A 1 88 ? -10.392 5.327 22.327 1.00 93.88 88 GLU A O 1
ATOM 731 N N . GLU A 1 89 ? -11.280 3.861 23.787 1.00 95.44 89 GLU A N 1
ATOM 732 C CA . GLU A 1 89 ? -10.157 2.926 23.761 1.00 95.44 89 GLU A CA 1
ATOM 733 C C . GLU A 1 89 ? -9.952 2.328 22.364 1.00 95.44 89 GLU A C 1
ATOM 735 O O . GLU A 1 89 ? -8.837 2.366 21.843 1.00 95.44 89 GLU A O 1
ATOM 740 N N . ILE A 1 90 ? -11.020 1.847 21.717 1.00 94.75 90 ILE A N 1
ATOM 741 C CA . ILE A 1 90 ? -10.968 1.287 20.359 1.00 94.75 90 ILE A CA 1
ATOM 742 C C . ILE A 1 90 ? -10.499 2.353 19.367 1.00 94.75 90 ILE A C 1
ATOM 744 O O . ILE A 1 90 ? -9.554 2.122 18.611 1.00 94.75 90 ILE A O 1
ATOM 748 N N . ARG A 1 91 ? -11.123 3.537 19.384 1.00 94.25 91 ARG A N 1
ATOM 749 C CA . ARG A 1 91 ? -10.785 4.635 18.473 1.00 94.25 91 ARG A CA 1
ATOM 750 C C . ARG A 1 91 ? -9.326 5.046 18.615 1.00 94.25 91 ARG A C 1
ATOM 752 O O . ARG A 1 91 ? -8.639 5.216 17.609 1.00 94.25 91 ARG A O 1
ATOM 759 N N . THR A 1 92 ? -8.849 5.207 19.846 1.00 94.12 92 THR A N 1
ATOM 760 C CA . THR A 1 92 ? -7.493 5.698 20.113 1.00 94.12 92 THR A CA 1
ATOM 761 C C . THR A 1 92 ? -6.441 4.637 19.824 1.00 94.12 92 THR A C 1
ATOM 763 O O . THR A 1 92 ? -5.436 4.954 19.186 1.00 94.12 92 THR A O 1
ATOM 766 N N . THR A 1 93 ? -6.684 3.393 20.243 1.00 95.56 93 THR A N 1
ATOM 767 C CA . THR A 1 93 ? -5.738 2.281 20.091 1.00 95.56 93 THR A CA 1
ATOM 768 C C . THR A 1 93 ? -5.596 1.875 18.632 1.00 95.56 93 THR A C 1
ATOM 770 O O . THR A 1 93 ? -4.478 1.823 18.132 1.00 95.56 93 THR A O 1
ATOM 773 N N . ILE A 1 94 ? -6.705 1.661 17.915 1.00 94.81 94 ILE A N 1
ATOM 774 C CA . ILE A 1 94 ? -6.648 1.236 16.509 1.00 94.81 94 ILE A CA 1
ATOM 775 C C . ILE A 1 94 ? -6.041 2.338 15.641 1.00 94.81 94 ILE A C 1
ATOM 777 O O . ILE A 1 94 ? -5.100 2.075 14.901 1.00 94.81 94 ILE A O 1
ATOM 781 N N . SER A 1 95 ? -6.511 3.584 15.774 1.00 94.38 95 SER A N 1
ATOM 782 C CA . SER A 1 95 ? -5.979 4.692 14.962 1.00 94.38 95 SER A CA 1
ATOM 783 C C . SER A 1 95 ? -4.518 5.016 15.287 1.00 94.38 95 SER A C 1
ATOM 785 O O . SER A 1 95 ? -3.836 5.622 14.469 1.00 94.38 95 SER A O 1
ATOM 787 N N . GLY A 1 96 ? -4.047 4.672 16.491 1.00 93.44 96 GLY A N 1
ATOM 788 C CA . GLY A 1 96 ? -2.644 4.810 16.877 1.00 93.44 96 GLY A CA 1
ATOM 789 C C . GLY A 1 96 ? -1.761 3.662 16.383 1.00 93.44 96 GLY A C 1
ATOM 790 O O . GLY A 1 96 ? -0.606 3.903 16.063 1.00 93.44 96 GLY A O 1
ATOM 791 N N . ALA A 1 97 ? -2.292 2.440 16.313 1.00 95.31 97 ALA A N 1
ATOM 792 C CA . ALA A 1 97 ? -1.549 1.254 15.886 1.00 95.31 97 ALA A CA 1
ATOM 793 C C . ALA A 1 97 ? -1.502 1.070 14.361 1.00 95.31 97 ALA A C 1
ATOM 795 O O . ALA A 1 97 ? -0.586 0.426 13.864 1.00 95.31 97 ALA A O 1
ATOM 796 N N . ALA A 1 98 ? -2.489 1.602 13.635 1.00 91.69 98 ALA A N 1
ATOM 797 C CA . ALA A 1 98 ? -2.591 1.462 12.185 1.00 91.69 98 ALA A CA 1
ATOM 798 C C . ALA A 1 98 ? -1.518 2.255 11.415 1.00 91.69 98 ALA A C 1
ATOM 800 O O . ALA A 1 98 ? -1.162 1.860 10.315 1.00 91.69 98 ALA A O 1
ATOM 801 N N . ASP A 1 99 ? -0.992 3.349 11.981 1.00 85.19 99 ASP A N 1
ATOM 802 C CA . ASP A 1 99 ? 0.106 4.150 11.400 1.00 85.19 99 ASP A CA 1
ATOM 803 C C . ASP A 1 99 ? -0.094 4.534 9.915 1.00 85.19 99 ASP A C 1
ATOM 805 O O . ASP A 1 99 ? 0.829 4.535 9.108 1.00 85.19 99 ASP A O 1
ATOM 809 N N . GLY A 1 100 ? -1.343 4.836 9.544 1.00 83.75 100 GLY A N 1
ATOM 810 C CA . GLY A 1 100 ? -1.713 5.236 8.184 1.00 83.75 100 GLY A CA 1
ATOM 811 C C . GLY A 1 100 ? -1.970 4.094 7.192 1.00 83.75 100 GLY A C 1
ATOM 812 O O . GLY A 1 100 ? -2.297 4.400 6.041 1.00 83.75 100 GLY A O 1
ATOM 813 N N . LEU A 1 101 ? -1.874 2.831 7.635 1.00 77.38 101 LEU A N 1
ATOM 814 C CA . LEU A 1 101 ? -2.205 1.601 6.894 1.00 77.38 101 LEU A CA 1
ATOM 815 C C . LEU A 1 101 ? -3.634 1.093 7.148 1.00 77.38 101 LEU A C 1
ATOM 817 O O . LEU A 1 101 ? -4.196 1.337 8.242 1.00 77.38 101 LEU A O 1
#

Sequence (101 aa):
VFIIIDALDECDDSNRQRSRFVKEMLDYQAACEVNFLVTSRPIPNVTAQFERFPWVEVCAQRSDLQKYVEARLKDLRPVVRNNIQLHEEIRTTISGAADGL

pLDDT: mean 92.57, std 3.58, range [77.38, 97.44]

InterPro domains:
  IPR056884 Nephrocystin 3-like, N-terminal [PF24883] (1-41)

Organism: NCBI:txid438768

Radius of gyration: 19.71 Å; chains: 1; bounding box: 42×26×54 Å

Secondary structure (DSSP, 8-state):
-EEEE--GGGS--TTSHHHHHHHHHHHHHHHSS-EEEE-----HHHHTTTTTS--------HHHHHHHHHHHHTTS-HHHHT-HHHHHHHHHHHHHHSTT-

Foldseek 3Di:
DEDEAEALVPPDCPVDRSVVVLVVVVVCVVVDVYHYDYDHDPDPVVVVSCVVDDDDDQFDDLVRQLVVLLVCQVVDDPVSVVDPVSNVVSSCVCSVVVRRD